Protein AF-A0A7S2P0Z4-F1 (afdb_monomer_lite)

Organism: NCBI:txid163516

Structure (mmCIF, N/CA/C/O backbone):
data_AF-A0A7S2P0Z4-F1
#
_entry.id   AF-A0A7S2P0Z4-F1
#
loop_
_atom_site.group_PDB
_atom_site.id
_atom_site.type_symbol
_atom_site.label_atom_id
_atom_site.label_alt_id
_atom_site.label_comp_id
_atom_site.label_asym_id
_atom_site.label_entity_id
_atom_site.label_seq_id
_atom_site.pdbx_PDB_ins_code
_atom_site.Cartn_x
_atom_site.Cartn_y
_atom_site.Cartn_z
_atom_site.occupancy
_atom_site.B_iso_or_equiv
_atom_site.auth_seq_id
_atom_site.auth_comp_id
_atom_site.auth_asym_id
_atom_site.auth_atom_id
_atom_site.pdbx_PDB_model_num
ATOM 1 N N . MET A 1 1 ? -5.484 -14.847 6.569 1.00 84.19 1 MET A N 1
ATOM 2 C CA . MET A 1 1 ? -6.633 -14.660 7.481 1.00 84.19 1 MET A CA 1
ATOM 3 C C . MET A 1 1 ? -6.678 -13.202 7.911 1.00 84.19 1 MET A C 1
ATOM 5 O O . MET A 1 1 ? -5.611 -12.625 8.098 1.00 84.19 1 MET A O 1
ATOM 9 N N . ALA A 1 2 ? -7.870 -12.618 8.028 1.00 92.75 2 ALA A N 1
ATOM 10 C CA . ALA A 1 2 ? -8.058 -11.253 8.511 1.00 92.75 2 ALA A CA 1
ATOM 11 C C . ALA A 1 2 ? -9.216 -11.198 9.518 1.00 92.75 2 ALA A C 1
ATOM 13 O O . ALA A 1 2 ? -10.184 -11.947 9.374 1.00 92.75 2 ALA A O 1
ATOM 14 N N . LEU A 1 3 ? -9.102 -10.327 10.520 1.00 95.56 3 LEU A N 1
ATOM 15 C CA . LEU A 1 3 ? -10.166 -9.984 11.459 1.00 95.56 3 LEU A CA 1
ATOM 16 C C . LEU A 1 3 ? -10.700 -8.593 11.110 1.00 95.56 3 LEU A C 1
ATOM 18 O O . LEU A 1 3 ? -9.926 -7.640 11.036 1.00 95.56 3 LEU A O 1
ATOM 22 N N . VAL A 1 4 ? -12.018 -8.482 10.941 1.00 97.56 4 VAL A N 1
ATOM 23 C CA . VAL A 1 4 ? -12.697 -7.206 10.687 1.00 97.56 4 VAL A CA 1
ATOM 24 C C . VAL A 1 4 ? -13.543 -6.841 11.905 1.00 97.56 4 VAL A C 1
ATOM 26 O O . VAL A 1 4 ? -14.439 -7.589 12.294 1.00 97.56 4 VAL A O 1
ATOM 29 N N . CYS A 1 5 ? -13.237 -5.705 12.525 1.00 97.38 5 CYS A N 1
ATOM 30 C CA . CYS A 1 5 ? -13.915 -5.180 13.704 1.00 97.38 5 CYS A CA 1
ATOM 31 C C . CYS A 1 5 ? -14.818 -4.008 13.304 1.00 97.38 5 CYS A C 1
ATOM 33 O O . CYS A 1 5 ? -14.330 -2.999 12.806 1.00 97.38 5 CYS A O 1
ATOM 35 N N . ILE A 1 6 ? -16.128 -4.144 13.506 1.00 97.94 6 ILE A N 1
ATOM 36 C CA . ILE A 1 6 ? -17.128 -3.183 13.017 1.00 97.94 6 ILE A CA 1
ATOM 37 C C . ILE A 1 6 ? -17.839 -2.541 14.207 1.00 97.94 6 ILE A C 1
ATOM 39 O O . ILE A 1 6 ? -18.340 -3.268 15.071 1.00 97.94 6 ILE A O 1
ATOM 43 N N . ASP A 1 7 ? -17.868 -1.206 14.241 1.00 96.94 7 ASP A N 1
ATOM 44 C CA . ASP A 1 7 ? -18.633 -0.379 15.188 1.00 96.94 7 ASP A CA 1
ATOM 45 C C . ASP A 1 7 ? -18.468 -0.814 16.660 1.00 96.94 7 ASP A C 1
ATOM 47 O O . ASP A 1 7 ? -19.430 -0.964 17.420 1.00 96.94 7 ASP A O 1
ATOM 51 N N . ARG A 1 8 ? -17.219 -1.073 17.078 1.00 97.06 8 ARG A N 1
ATOM 52 C CA . ARG A 1 8 ? -16.876 -1.420 18.469 1.00 97.06 8 ARG A CA 1
ATOM 53 C C . ARG A 1 8 ? -16.248 -0.244 19.211 1.00 97.06 8 ARG A C 1
ATOM 55 O O . ARG A 1 8 ? -15.557 0.551 18.580 1.00 97.06 8 ARG A O 1
ATOM 62 N N . PRO A 1 9 ? -16.405 -0.158 20.547 1.00 96.44 9 PRO A N 1
ATOM 63 C CA . PRO A 1 9 ? -15.691 0.833 21.347 1.00 96.44 9 PRO A CA 1
ATOM 64 C C . PRO A 1 9 ? -14.183 0.774 21.096 1.00 96.44 9 PRO A C 1
ATOM 66 O O . PRO A 1 9 ? -13.626 -0.314 20.937 1.00 96.44 9 PRO A O 1
ATOM 69 N N . GLU A 1 10 ? -13.522 1.929 21.116 1.00 95.00 10 GLU A N 1
ATOM 70 C CA . GLU A 1 10 ? -12.085 2.064 20.837 1.00 95.00 10 GLU A CA 1
ATOM 71 C C . GLU A 1 10 ? -11.228 1.106 21.675 1.00 95.00 10 GLU A C 1
ATOM 73 O O . GLU A 1 10 ? -10.423 0.365 21.120 1.00 95.00 10 GLU A O 1
ATOM 78 N N . ALA A 1 11 ? -11.518 0.977 22.974 1.00 97.12 11 ALA A N 1
ATOM 79 C CA . ALA A 1 11 ? -10.828 0.034 23.859 1.00 97.12 11 ALA A CA 1
ATOM 80 C C . ALA A 1 11 ? -10.893 -1.431 23.372 1.00 97.12 11 ALA A C 1
ATOM 82 O O . ALA A 1 11 ? -9.949 -2.201 23.539 1.00 97.12 11 ALA A O 1
ATOM 83 N N . THR A 1 12 ? -12.004 -1.843 22.751 1.00 97.31 12 THR A N 1
ATOM 84 C CA . THR A 1 12 ? -12.122 -3.181 22.148 1.00 97.31 12 THR A CA 1
ATOM 85 C C . THR A 1 12 ? -11.328 -3.279 20.849 1.00 97.31 12 THR A C 1
ATOM 87 O O . THR A 1 12 ? -10.723 -4.318 20.591 1.00 97.31 12 THR A O 1
ATOM 90 N N . GLN A 1 13 ? -11.303 -2.220 20.035 1.00 97.38 13 GLN A N 1
ATOM 91 C CA . GLN A 1 13 ? -10.514 -2.192 18.802 1.00 97.38 13 GLN A CA 1
ATOM 92 C C . GLN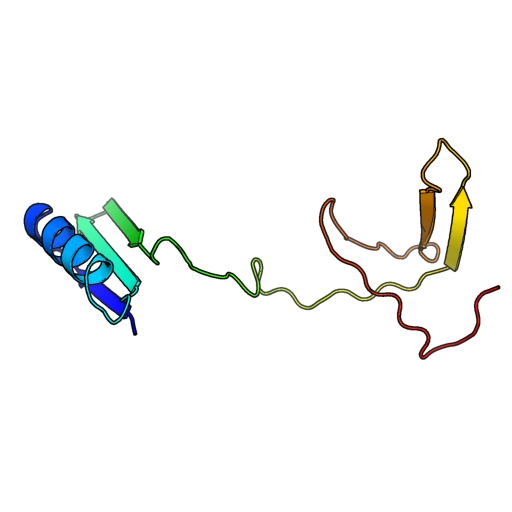 A 1 13 ? -9.013 -2.310 19.104 1.00 97.38 13 GLN A C 1
ATOM 94 O O . GLN A 1 13 ? -8.335 -3.132 18.490 1.00 97.38 13 GLN A O 1
ATOM 99 N N . GLU A 1 14 ? -8.514 -1.567 20.095 1.00 95.94 14 GLU A N 1
ATOM 100 C CA . GLU 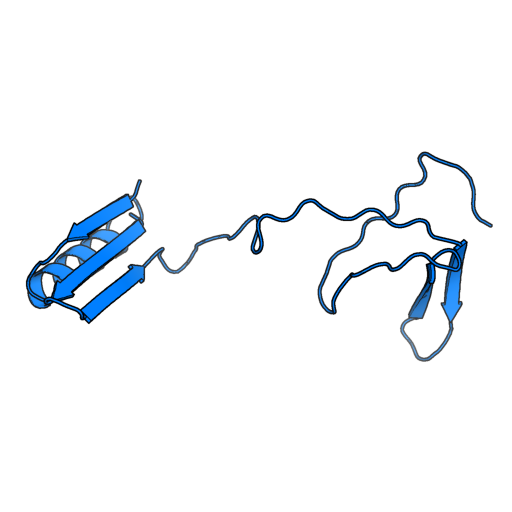A 1 14 ? -7.117 -1.617 20.541 1.00 95.94 14 GLU A CA 1
ATOM 101 C C . GLU A 1 14 ? -6.736 -2.996 21.084 1.00 95.94 14 GLU A C 1
ATOM 103 O O . GLU A 1 14 ? -5.709 -3.560 20.691 1.00 95.94 14 GLU A O 1
ATOM 108 N N . LEU A 1 15 ? -7.589 -3.579 21.936 1.00 95.94 15 LEU A N 1
ATOM 109 C CA . LEU A 1 15 ? -7.385 -4.926 22.459 1.00 95.94 15 LEU A CA 1
ATOM 110 C C . LEU A 1 15 ? -7.295 -5.943 21.316 1.00 95.94 15 LEU A C 1
ATOM 112 O O . LEU A 1 15 ? -6.321 -6.690 21.240 1.00 95.94 15 LEU A O 1
ATOM 116 N N . LEU A 1 16 ? -8.269 -5.952 20.402 1.00 95.06 16 LEU A N 1
ATOM 117 C CA . LEU A 1 16 ? -8.291 -6.901 19.286 1.00 95.06 16 LEU A CA 1
ATOM 118 C C . LEU A 1 16 ? -7.100 -6.705 18.343 1.00 95.06 16 LEU A C 1
ATOM 120 O O . LEU A 1 16 ? -6.490 -7.694 17.940 1.00 95.06 16 LEU A O 1
ATOM 124 N N . SER A 1 17 ? -6.723 -5.460 18.046 1.00 94.94 17 SER A N 1
ATOM 125 C CA . SER A 1 17 ? -5.539 -5.146 17.242 1.00 94.94 17 SER A CA 1
ATOM 126 C C . SER A 1 17 ? -4.257 -5.663 17.909 1.00 94.94 17 SER A C 1
ATOM 128 O O . SER A 1 17 ? -3.453 -6.333 17.261 1.00 94.94 17 SER A O 1
ATOM 130 N N . SER A 1 18 ? -4.089 -5.459 19.223 1.00 93.69 18 SER A N 1
ATOM 131 C CA . SER A 1 18 ? -2.924 -5.977 19.958 1.00 93.69 18 SER A CA 1
ATOM 132 C C . SER A 1 18 ? -2.858 -7.509 19.967 1.00 93.69 18 SER A C 1
ATOM 134 O O . SER A 1 18 ? -1.795 -8.080 19.729 1.00 93.69 18 SER A O 1
ATOM 136 N N . VAL A 1 19 ? -3.996 -8.185 20.154 1.00 93.25 19 VAL A N 1
ATOM 137 C CA . VAL A 1 19 ? -4.081 -9.650 20.110 1.00 93.25 19 VAL A CA 1
ATOM 138 C C . VAL A 1 19 ? -3.740 -10.174 18.714 1.00 93.25 19 VAL A C 1
ATOM 140 O O . VAL A 1 19 ? -3.005 -11.153 18.599 1.00 93.25 19 VAL A O 1
ATOM 143 N N . CYS A 1 20 ? -4.211 -9.510 17.653 1.00 93.38 20 CYS A N 1
ATOM 144 C CA . CYS A 1 20 ? -3.887 -9.876 16.271 1.00 93.38 20 CYS A CA 1
ATOM 145 C C . CYS A 1 20 ? -2.383 -9.765 15.967 1.00 93.38 20 CYS A C 1
ATOM 147 O O . CYS A 1 20 ? -1.849 -10.626 15.265 1.00 93.38 20 CYS A O 1
ATOM 149 N N . ARG A 1 21 ? -1.696 -8.761 16.538 1.00 88.94 21 ARG A N 1
ATOM 150 C CA . ARG A 1 21 ? -0.239 -8.570 16.407 1.00 88.94 21 ARG A CA 1
ATOM 151 C C . ARG A 1 21 ? 0.587 -9.595 17.186 1.00 88.94 21 ARG A C 1
ATOM 153 O O . ARG A 1 21 ? 1.597 -10.067 16.676 1.00 88.94 21 ARG A O 1
ATOM 160 N N . CYS A 1 22 ? 0.184 -9.917 18.416 1.00 85.00 22 CYS A N 1
ATOM 161 C CA . CYS A 1 22 ? 0.960 -10.774 19.323 1.00 85.00 22 CYS A CA 1
ATOM 162 C C . CYS A 1 22 ? 0.792 -12.278 19.065 1.00 85.00 22 CYS A C 1
ATOM 164 O O . CYS A 1 22 ? 1.554 -13.081 19.606 1.00 85.00 22 CYS A O 1
ATOM 166 N N . ASN A 1 23 ? -0.223 -12.685 18.302 1.00 73.38 23 ASN A N 1
ATOM 167 C CA . ASN A 1 23 ? -0.478 -14.096 18.055 1.00 73.38 23 ASN A CA 1
ATOM 168 C C . ASN A 1 23 ? 0.625 -14.716 17.176 1.00 73.38 23 ASN A C 1
ATOM 170 O O . ASN A 1 23 ? 1.152 -14.079 16.266 1.00 73.38 23 ASN A O 1
ATOM 174 N N . SER A 1 24 ? 0.936 -15.994 17.410 1.00 67.75 24 SER A N 1
ATOM 175 C CA . SER A 1 24 ? 1.904 -16.764 16.609 1.00 67.75 24 SER A CA 1
ATOM 176 C C . SER A 1 24 ? 1.528 -16.818 15.127 1.00 67.75 24 SER A C 1
ATOM 178 O O . SER A 1 24 ? 2.386 -16.944 14.256 1.00 67.75 24 SER A O 1
ATOM 180 N N . HIS A 1 25 ? 0.237 -16.671 14.846 1.00 66.62 25 HIS A N 1
ATOM 181 C CA . HIS A 1 25 ? -0.309 -16.473 13.518 1.00 66.62 25 HIS A CA 1
ATOM 182 C C . HIS A 1 25 ? -0.600 -14.979 13.379 1.00 66.62 25 HIS A C 1
ATOM 184 O O . HIS A 1 25 ? -1.621 -14.521 13.883 1.00 66.62 25 HIS A O 1
ATOM 190 N N . LYS A 1 26 ? 0.299 -14.215 12.745 1.00 80.38 26 LYS A N 1
ATOM 191 C CA . LYS A 1 26 ? 0.107 -12.778 12.485 1.00 80.38 26 LYS A CA 1
ATOM 192 C C . LYS A 1 26 ? -1.207 -12.579 11.712 1.00 80.38 26 LYS A C 1
ATOM 194 O O . LYS A 1 26 ? -1.288 -12.907 10.526 1.00 80.38 26 LYS A O 1
ATOM 199 N N . VAL A 1 27 ? -2.259 -12.113 12.388 1.00 93.31 27 VAL A N 1
ATOM 200 C CA . VAL A 1 27 ? -3.578 -11.894 11.773 1.00 93.31 27 VAL A CA 1
ATOM 201 C C . VAL A 1 27 ? -3.666 -10.443 11.321 1.00 93.31 27 VAL A C 1
ATOM 203 O O . VAL A 1 27 ? -3.404 -9.535 12.101 1.00 93.31 27 VAL A O 1
ATOM 206 N N . LYS A 1 28 ? -4.070 -10.221 10.068 1.00 95.25 28 LYS A N 1
ATOM 207 C CA . LYS A 1 28 ? -4.330 -8.875 9.541 1.00 95.25 28 LYS A CA 1
ATOM 208 C C . LYS A 1 28 ? -5.584 -8.315 10.213 1.00 95.25 28 LYS A C 1
ATOM 210 O O . LYS A 1 28 ? -6.598 -9.012 10.274 1.00 95.25 28 LYS A O 1
ATOM 215 N N . PHE A 1 29 ? -5.538 -7.085 10.694 1.00 96.69 29 PHE A N 1
ATOM 216 C CA . PHE A 1 29 ? -6.644 -6.437 11.384 1.00 96.69 29 PHE A CA 1
ATOM 217 C C . PHE A 1 29 ? -7.163 -5.249 10.578 1.00 96.69 29 PHE A C 1
ATOM 219 O O . PHE A 1 29 ? -6.390 -4.446 10.063 1.00 96.69 29 PHE A O 1
ATOM 226 N N . VAL A 1 30 ? -8.484 -5.128 10.492 1.00 98.12 30 VAL A N 1
ATOM 227 C CA . VAL A 1 30 ? -9.159 -3.946 9.955 1.00 98.12 30 VAL A CA 1
ATOM 228 C C . VAL A 1 30 ? -10.237 -3.542 10.947 1.00 98.12 30 VAL A C 1
ATOM 230 O O . VAL A 1 30 ? -11.032 -4.389 11.357 1.00 98.12 30 VAL A O 1
ATOM 233 N N . SER A 1 31 ? -10.295 -2.268 11.324 1.00 97.94 31 SER A N 1
ATOM 234 C CA . SER A 1 31 ? -11.459 -1.718 12.013 1.00 97.94 31 SER A CA 1
ATOM 235 C C . SER A 1 31 ? -12.172 -0.685 11.160 1.00 97.94 31 SER A C 1
ATOM 237 O O . SER A 1 31 ? -11.555 0.086 10.427 1.00 97.94 31 SER A O 1
ATOM 239 N N . VAL A 1 32 ? -13.498 -0.709 11.236 1.00 97.88 32 VAL A N 1
ATOM 240 C CA . VAL A 1 32 ? -14.378 0.220 10.536 1.00 97.88 32 VAL A CA 1
ATOM 241 C C . VAL A 1 32 ? -15.394 0.739 11.536 1.00 97.88 32 VAL A C 1
ATOM 243 O O . VAL A 1 32 ? -15.960 -0.028 12.317 1.00 97.88 32 VAL A O 1
ATOM 246 N N . GLU A 1 33 ? -15.621 2.044 11.507 1.00 97.19 33 GLU A N 1
ATOM 247 C CA . GLU A 1 33 ? -16.664 2.689 12.289 1.00 97.19 33 GLU A CA 1
ATOM 248 C C . GLU A 1 33 ? -17.472 3.630 11.406 1.00 97.19 33 GLU A C 1
ATOM 250 O O . GLU A 1 33 ? -16.908 4.386 10.611 1.00 97.19 33 GLU A O 1
ATOM 255 N N . THR A 1 34 ? -18.789 3.597 11.573 1.00 96.12 34 THR A N 1
ATOM 256 C CA . THR A 1 34 ? -19.735 4.488 10.908 1.00 96.12 34 THR A CA 1
ATOM 257 C C . THR A 1 34 ? -20.553 5.256 11.944 1.00 96.12 34 THR A C 1
ATOM 259 O O . THR A 1 34 ? -21.046 4.703 12.921 1.00 96.12 34 THR A O 1
ATOM 262 N N . GLN A 1 35 ? -20.680 6.566 11.748 1.00 93.44 35 GLN A N 1
ATOM 263 C CA . GLN A 1 35 ? -21.411 7.484 12.623 1.00 93.44 35 GLN A CA 1
ATOM 264 C C . GLN A 1 35 ? -22.230 8.443 11.748 1.00 93.44 35 GLN A C 1
ATOM 266 O O . GLN A 1 35 ? -21.824 9.570 11.451 1.00 93.44 35 GLN A O 1
ATOM 271 N N . GLY A 1 36 ? -23.389 7.974 11.276 1.00 95.12 36 GLY A N 1
ATOM 272 C CA . GLY A 1 36 ? -24.247 8.730 10.360 1.00 95.12 36 GLY A CA 1
ATOM 273 C C . GLY A 1 36 ? -23.566 8.981 9.010 1.00 95.12 36 GLY A C 1
ATOM 274 O O . GLY A 1 36 ? -23.339 8.045 8.253 1.00 95.12 36 GLY A O 1
ATOM 275 N N . LEU A 1 37 ? -23.257 10.247 8.704 1.00 96.25 37 LEU A N 1
ATOM 276 C CA . LEU A 1 37 ? -22.550 10.644 7.473 1.00 96.25 37 LEU A CA 1
ATOM 277 C C . LEU A 1 37 ? -21.025 10.495 7.568 1.00 96.25 37 LEU A C 1
ATOM 279 O O . LEU A 1 37 ? -20.332 10.645 6.564 1.00 96.25 37 LEU A O 1
ATOM 283 N N . TYR A 1 38 ? -20.502 10.245 8.766 1.00 96.88 38 TYR A N 1
ATOM 284 C CA . TYR A 1 38 ? -19.074 10.097 9.004 1.00 96.88 38 TYR A CA 1
ATOM 285 C C . TYR A 1 38 ? -18.699 8.624 9.094 1.00 96.88 38 TYR A C 1
ATOM 287 O O . TYR A 1 38 ? -19.490 7.783 9.521 1.00 96.88 38 TYR A O 1
ATOM 295 N N . GLY A 1 39 ? -17.455 8.320 8.747 1.00 96.12 39 GLY A N 1
ATOM 296 C CA . GLY A 1 39 ? -16.876 7.011 8.977 1.00 96.12 39 GLY A CA 1
ATOM 297 C C . GLY A 1 39 ? -15.361 7.082 9.037 1.00 96.12 39 GLY A C 1
ATOM 298 O O . GLY A 1 39 ? -14.751 8.031 8.541 1.00 96.12 39 GLY A O 1
ATOM 299 N N . ARG A 1 40 ? -14.759 6.075 9.662 1.00 96.44 40 ARG A N 1
ATOM 300 C CA . ARG A 1 40 ? -13.310 5.877 9.676 1.00 96.44 40 ARG A CA 1
ATOM 301 C C . ARG A 1 40 ? -12.975 4.418 9.422 1.00 96.44 40 ARG A C 1
ATOM 303 O O . ARG A 1 40 ? -13.720 3.522 9.814 1.00 96.44 40 ARG A O 1
ATOM 310 N N . ILE A 1 41 ? -11.829 4.207 8.789 1.00 97.88 41 ILE A N 1
ATOM 311 C CA . ILE A 1 41 ? -11.222 2.896 8.589 1.00 97.88 41 ILE A CA 1
ATOM 312 C C . ILE A 1 41 ? -9.789 2.933 9.107 1.00 97.88 41 ILE A C 1
ATOM 314 O O . ILE A 1 41 ? -9.080 3.923 8.930 1.00 97.88 41 ILE A O 1
ATOM 318 N N . PHE A 1 42 ? -9.375 1.851 9.750 1.00 97.50 42 PHE A N 1
ATOM 319 C CA . PHE A 1 42 ? -8.005 1.616 10.169 1.00 97.50 42 PHE A CA 1
ATOM 320 C C . PHE A 1 42 ? -7.578 0.216 9.731 1.00 97.50 42 PHE A C 1
ATOM 322 O O . PHE A 1 42 ? -8.337 -0.743 9.871 1.00 97.50 42 PHE A O 1
ATOM 329 N N . CYS A 1 43 ? -6.353 0.104 9.224 1.00 96.50 43 CYS A N 1
ATOM 330 C CA . CYS A 1 43 ? -5.762 -1.148 8.770 1.00 96.50 43 CYS A CA 1
ATOM 331 C C . CYS A 1 43 ? -4.435 -1.376 9.494 1.00 96.50 43 CYS A C 1
ATOM 333 O O . CYS A 1 43 ? -3.572 -0.502 9.508 1.00 96.50 43 CYS A O 1
ATOM 335 N N . ASP A 1 44 ? -4.263 -2.573 10.041 1.00 95.31 44 ASP A N 1
ATOM 336 C CA . ASP A 1 44 ? -3.002 -3.064 10.582 1.00 95.31 44 ASP A CA 1
ATOM 337 C C . ASP A 1 44 ? -2.704 -4.435 9.981 1.00 95.31 44 ASP A C 1
ATOM 339 O O . ASP A 1 44 ? -3.306 -5.451 10.339 1.00 95.31 44 ASP A O 1
ATOM 343 N N . PHE A 1 45 ? -1.776 -4.461 9.031 1.00 94.75 45 PHE A N 1
ATOM 344 C CA . PHE A 1 45 ? -1.361 -5.688 8.358 1.00 94.75 45 PHE A CA 1
ATOM 345 C C . PHE A 1 45 ? -0.082 -6.293 8.953 1.00 94.75 45 PHE A C 1
ATOM 347 O O . PHE A 1 45 ? 0.424 -7.283 8.425 1.00 94.75 45 PHE A O 1
ATOM 354 N N . GLY A 1 46 ? 0.384 -5.755 10.086 1.00 91.19 46 GLY A N 1
ATOM 355 C CA . GLY A 1 46 ? 1.636 -6.124 10.731 1.00 91.19 46 GLY A CA 1
ATOM 356 C C . GLY A 1 46 ? 2.849 -5.380 10.168 1.00 91.19 46 GLY A C 1
ATOM 357 O O . GLY A 1 46 ? 2.751 -4.608 9.219 1.00 91.19 46 GLY A O 1
ATOM 358 N N . SER A 1 47 ? 4.013 -5.627 10.776 1.00 89.50 47 SER A N 1
ATOM 359 C CA . SER A 1 47 ? 5.295 -5.033 10.365 1.00 89.50 47 SER A CA 1
ATOM 360 C C . SER A 1 47 ? 5.835 -5.588 9.049 1.00 89.50 47 SER A C 1
ATOM 362 O O . SER A 1 47 ? 6.583 -4.902 8.364 1.00 89.50 47 SER A O 1
ATOM 364 N N . ASP A 1 48 ? 5.467 -6.827 8.716 1.00 88.88 48 ASP A N 1
ATOM 365 C CA . ASP A 1 48 ? 5.981 -7.557 7.559 1.00 88.88 48 ASP A CA 1
ATOM 366 C C . ASP A 1 48 ? 4.810 -7.890 6.635 1.00 88.88 48 ASP A C 1
ATOM 368 O O . ASP A 1 48 ? 4.169 -8.939 6.760 1.00 88.88 48 ASP A O 1
ATOM 372 N N . TYR A 1 49 ? 4.503 -6.956 5.740 1.00 90.44 49 TYR A N 1
ATOM 373 C CA . TYR A 1 49 ? 3.475 -7.108 4.722 1.00 90.44 49 TYR A CA 1
ATOM 374 C C . TYR A 1 49 ? 4.044 -6.718 3.363 1.00 90.44 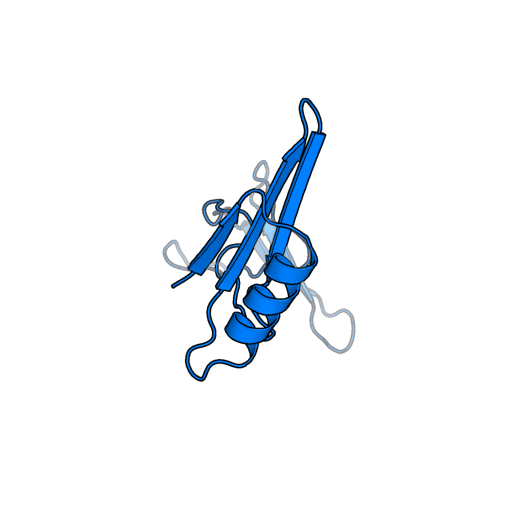49 TYR A C 1
ATOM 376 O O . TYR A 1 49 ? 4.521 -5.601 3.186 1.00 90.44 49 TYR A O 1
ATOM 384 N N . GLU A 1 50 ? 3.981 -7.639 2.410 1.00 92.94 50 GLU A N 1
ATOM 385 C CA . GLU A 1 50 ? 4.451 -7.418 1.047 1.00 92.94 50 GLU A CA 1
ATOM 386 C C . GLU A 1 50 ? 3.270 -7.045 0.147 1.00 92.94 50 GLU A C 1
ATOM 388 O O . GLU A 1 50 ? 2.262 -7.759 0.093 1.00 92.94 50 GLU A O 1
ATOM 393 N N . VAL A 1 51 ? 3.399 -5.917 -0.551 1.00 93.75 51 VAL A N 1
ATOM 394 C CA . VAL A 1 51 ? 2.501 -5.532 -1.641 1.00 93.75 51 VAL A CA 1
ATOM 395 C C . VAL A 1 51 ? 3.124 -6.058 -2.930 1.00 93.75 51 VAL A C 1
ATOM 397 O O . VAL A 1 51 ? 4.226 -5.661 -3.285 1.00 93.75 51 VAL A O 1
ATOM 400 N N . GLN A 1 52 ? 2.448 -6.999 -3.590 1.00 92.31 52 GLN A N 1
ATOM 401 C CA . GLN A 1 52 ? 2.940 -7.584 -4.846 1.00 92.31 52 GLN A CA 1
ATOM 402 C C . GLN A 1 52 ? 2.622 -6.715 -6.062 1.00 92.31 52 GLN A C 1
ATOM 404 O O . GLN A 1 52 ? 3.317 -6.788 -7.069 1.00 92.31 52 GLN A O 1
ATOM 409 N N . ASP A 1 53 ? 1.551 -5.937 -5.958 1.00 92.38 53 ASP A N 1
ATOM 410 C CA . ASP A 1 53 ? 1.025 -5.075 -7.001 1.00 92.38 53 ASP A CA 1
ATOM 411 C C . ASP A 1 53 ? 0.382 -3.866 -6.313 1.00 92.38 53 ASP A C 1
ATOM 413 O O . ASP A 1 53 ? -0.490 -4.028 -5.450 1.00 92.38 53 ASP A O 1
ATOM 417 N N . GLU A 1 54 ? 0.897 -2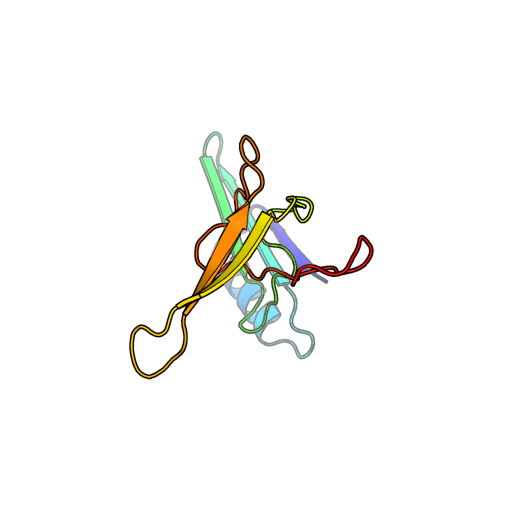.676 -6.610 1.00 90.88 54 GLU A N 1
ATOM 418 C CA . GLU A 1 54 ? 0.522 -1.430 -5.939 1.00 90.88 54 GLU A CA 1
ATOM 419 C C . GLU A 1 54 ? -0.645 -0.717 -6.629 1.00 90.88 54 GLU A C 1
ATOM 421 O O . GLU A 1 54 ? -1.396 -0.003 -5.959 1.00 90.88 54 GLU A O 1
ATOM 426 N N . ASP A 1 55 ? -0.812 -0.912 -7.939 1.00 89.06 55 ASP A N 1
ATOM 427 C CA . ASP A 1 55 ? -1.777 -0.173 -8.755 1.00 89.06 55 ASP A CA 1
ATOM 428 C C . ASP A 1 55 ? -2.825 -1.069 -9.434 1.00 89.06 55 ASP A C 1
ATOM 430 O O . ASP A 1 55 ? -3.906 -0.580 -9.772 1.00 89.06 55 ASP A O 1
ATOM 434 N N . GLY A 1 56 ? -2.579 -2.378 -9.550 1.00 90.81 56 GLY A N 1
ATOM 435 C CA . GLY A 1 56 ? -3.486 -3.317 -10.206 1.00 90.81 56 GLY A CA 1
ATOM 436 C C . GLY A 1 56 ? -3.499 -3.195 -11.730 1.00 90.81 56 GLY A C 1
ATOM 437 O O . GLY A 1 56 ? -4.372 -3.782 -12.380 1.00 90.81 56 GLY A O 1
ATOM 438 N N . GLU A 1 57 ? -2.589 -2.411 -12.309 1.00 88.44 57 GLU A N 1
ATOM 439 C CA . GLU A 1 57 ? -2.519 -2.180 -13.744 1.00 88.44 57 GLU A CA 1
ATOM 440 C C . GLU A 1 57 ? -1.703 -3.276 -14.438 1.00 88.44 57 GLU A C 1
ATOM 442 O O . GLU A 1 57 ? -0.779 -3.882 -13.894 1.00 88.44 57 GLU A O 1
ATOM 447 N N . ASN A 1 58 ? -2.032 -3.556 -15.700 1.00 87.19 58 ASN A N 1
ATOM 448 C CA . ASN A 1 58 ? -1.246 -4.525 -16.461 1.00 87.19 58 ASN A CA 1
ATOM 449 C C . ASN A 1 58 ? 0.141 -3.947 -16.792 1.00 87.19 58 ASN A C 1
ATOM 451 O O . ASN A 1 58 ? 0.220 -2.794 -17.233 1.00 87.19 58 ASN A O 1
ATOM 455 N N . PRO A 1 59 ? 1.221 -4.755 -16.724 1.00 87.06 59 PRO A N 1
ATOM 456 C CA . PRO A 1 59 ? 2.538 -4.326 -17.173 1.00 87.06 59 PRO A CA 1
ATOM 457 C C . PRO A 1 59 ? 2.489 -3.834 -18.620 1.00 87.06 59 PRO A C 1
ATOM 459 O O . PRO A 1 59 ? 2.061 -4.553 -19.533 1.00 87.06 59 PRO A O 1
ATOM 462 N N . ARG A 1 60 ? 2.928 -2.595 -18.834 1.00 85.75 60 ARG A N 1
ATOM 463 C CA . ARG A 1 60 ? 2.917 -1.971 -20.157 1.00 85.75 60 ARG A CA 1
ATOM 464 C C . ARG A 1 60 ? 4.032 -2.529 -21.032 1.00 85.75 60 ARG A C 1
ATOM 466 O O . ARG A 1 60 ? 5.095 -2.922 -20.555 1.00 85.75 60 ARG A O 1
ATOM 473 N N . LYS A 1 61 ? 3.781 -2.549 -22.340 1.00 88.56 61 LYS A N 1
ATOM 474 C CA . LYS A 1 61 ? 4.764 -2.918 -23.358 1.00 88.56 61 LYS A CA 1
ATOM 475 C C . LYS A 1 61 ? 4.891 -1.772 -24.345 1.00 88.56 61 LYS A C 1
ATOM 477 O O . LYS A 1 61 ? 3.886 -1.338 -24.898 1.00 88.56 61 LYS A O 1
ATOM 482 N N . THR A 1 62 ? 6.121 -1.344 -24.592 1.00 89.88 62 THR A N 1
ATOM 483 C CA . THR A 1 62 ? 6.435 -0.280 -25.549 1.00 89.88 62 THR A CA 1
ATOM 484 C C . THR A 1 62 ? 7.553 -0.754 -26.461 1.00 89.88 62 THR A C 1
ATOM 486 O O . THR A 1 62 ? 8.473 -1.448 -26.025 1.00 89.88 62 THR A O 1
ATOM 489 N N . LEU A 1 63 ? 7.461 -0.400 -27.741 1.00 89.12 63 LEU A N 1
ATOM 490 C CA . LEU A 1 63 ? 8.505 -0.705 -28.709 1.00 89.12 63 LEU A CA 1
ATOM 491 C C . LEU A 1 63 ? 9.691 0.246 -28.529 1.00 89.12 63 LEU A C 1
ATOM 493 O O . LEU A 1 63 ? 9.532 1.467 -28.460 1.00 89.12 63 LEU A O 1
ATOM 497 N N . VAL A 1 64 ? 10.885 -0.335 -28.487 1.00 89.69 64 VAL A N 1
ATOM 498 C CA . VAL A 1 64 ? 12.154 0.384 -28.354 1.00 89.69 64 VAL A CA 1
ATOM 499 C C . VAL A 1 64 ? 12.800 0.508 -29.730 1.00 89.69 64 VAL A C 1
ATOM 501 O O . VAL A 1 64 ? 12.856 -0.467 -30.476 1.00 89.69 64 VAL A O 1
ATOM 504 N N . GLU A 1 65 ? 13.271 1.707 -30.061 1.00 89.88 65 GLU A N 1
ATOM 505 C CA . GLU A 1 65 ? 14.006 2.001 -31.293 1.00 89.88 65 GLU A CA 1
ATOM 506 C C . GLU A 1 65 ? 15.509 1.768 -31.110 1.00 89.88 65 GLU A C 1
ATOM 508 O O . GLU A 1 65 ? 16.120 1.045 -31.895 1.00 89.88 65 GLU A O 1
ATOM 513 N N . SER A 1 66 ? 16.102 2.354 -30.064 1.00 87.81 66 SER A N 1
ATOM 514 C CA . SER A 1 66 ? 17.525 2.204 -29.756 1.00 87.81 66 SER A CA 1
ATOM 515 C C . SER A 1 66 ? 17.792 2.183 -28.253 1.00 87.81 66 SER A C 1
ATOM 517 O O . SER A 1 66 ? 17.022 2.706 -27.441 1.00 87.81 66 SER A O 1
ATOM 519 N N . VAL A 1 67 ? 18.901 1.545 -27.885 1.00 88.12 67 VAL A N 1
ATOM 520 C CA . VAL A 1 67 ? 19.450 1.540 -26.528 1.00 88.12 67 VAL A CA 1
ATOM 521 C C . VAL A 1 67 ? 20.924 1.897 -26.642 1.00 88.12 67 VAL A C 1
ATOM 523 O O . VAL A 1 67 ? 21.691 1.165 -27.261 1.00 88.12 67 VAL A O 1
ATOM 526 N N . GLU A 1 68 ? 21.316 3.024 -26.062 1.00 88.25 68 GLU A N 1
ATOM 527 C CA . GLU A 1 68 ? 22.656 3.588 -26.198 1.00 88.25 68 GLU A CA 1
ATOM 528 C C . GLU A 1 68 ? 23.311 3.744 -24.827 1.00 88.25 68 GLU A C 1
ATOM 530 O O . GLU A 1 68 ? 22.697 4.219 -23.871 1.00 88.25 68 GLU A O 1
ATOM 535 N N . MET A 1 69 ? 24.579 3.345 -24.733 1.00 85.06 69 MET A N 1
ATOM 536 C CA . MET A 1 69 ? 25.409 3.631 -23.567 1.00 85.06 69 MET A CA 1
ATOM 537 C C . MET A 1 69 ? 26.016 5.019 -23.731 1.00 85.06 69 MET A C 1
ATOM 539 O O . MET A 1 69 ? 26.804 5.247 -24.648 1.00 85.06 69 MET A O 1
ATOM 543 N N . VAL A 1 70 ? 25.688 5.924 -22.819 1.00 83.00 70 VAL A N 1
ATOM 544 C CA . VAL A 1 70 ? 26.326 7.233 -22.726 1.00 83.00 70 VAL A CA 1
ATOM 545 C C . VAL A 1 70 ? 27.333 7.182 -21.581 1.00 83.00 70 VAL A C 1
ATOM 547 O O . VAL A 1 70 ? 26.983 6.923 -20.427 1.00 83.00 70 VAL A O 1
ATOM 550 N N . GLU A 1 71 ? 28.609 7.394 -21.903 1.00 74.94 71 GLU A N 1
ATOM 551 C CA . GLU A 1 71 ? 29.671 7.535 -20.905 1.00 74.94 71 GLU A CA 1
ATOM 552 C C . GLU A 1 71 ? 29.619 8.936 -20.286 1.00 74.94 71 GLU A C 1
ATOM 554 O O . GLU A 1 71 ? 30.376 9.834 -20.650 1.00 74.94 71 GLU A O 1
ATOM 559 N N . GLU A 1 72 ? 28.710 9.121 -19.333 1.00 62.19 72 GLU A N 1
ATOM 560 C CA . GLU A 1 72 ? 28.721 10.257 -18.416 1.00 62.19 72 GLU A CA 1
ATOM 561 C C . GLU A 1 72 ? 28.949 9.736 -16.991 1.00 62.19 72 GLU A C 1
ATOM 563 O O . GLU A 1 72 ? 28.120 9.032 -16.419 1.00 62.19 72 GLU A O 1
ATOM 568 N N . ASP A 1 73 ? 30.117 10.070 -16.433 1.00 59.97 73 ASP A N 1
ATOM 569 C CA . ASP A 1 73 ? 30.627 9.613 -15.135 1.00 59.97 73 ASP A CA 1
ATOM 570 C C . ASP A 1 73 ? 30.808 8.084 -14.969 1.00 59.97 73 ASP A C 1
ATOM 572 O O . ASP A 1 73 ? 30.587 7.274 -15.864 1.00 59.97 73 ASP A O 1
ATOM 576 N N . LYS A 1 74 ? 31.341 7.674 -13.805 1.00 56.84 74 LYS A N 1
ATOM 577 C CA . LYS A 1 74 ? 31.847 6.315 -13.491 1.00 56.84 74 LYS A CA 1
ATOM 578 C C . LYS A 1 74 ? 30.822 5.169 -13.606 1.00 56.84 74 LYS A C 1
ATOM 580 O O . LYS A 1 74 ? 31.190 4.020 -13.372 1.00 56.84 74 LYS A O 1
ATOM 585 N N . TRP A 1 75 ? 29.568 5.466 -13.925 1.00 60.72 75 TRP A N 1
ATOM 586 C CA . TRP A 1 75 ? 28.474 4.510 -14.041 1.00 60.72 75 TRP A CA 1
ATOM 587 C C . TRP A 1 75 ? 27.798 4.772 -15.383 1.00 60.72 75 TRP A C 1
ATOM 589 O O . TRP A 1 75 ? 27.019 5.709 -15.490 1.00 60.72 75 TRP A O 1
ATOM 599 N N . GLY A 1 76 ? 28.141 3.989 -16.410 1.00 66.94 76 GLY A N 1
ATOM 600 C CA . GLY A 1 76 ? 27.600 4.184 -17.756 1.00 66.94 76 GLY A CA 1
ATOM 601 C C . GLY A 1 76 ? 26.072 4.269 -17.735 1.00 66.94 76 GLY A C 1
ATOM 602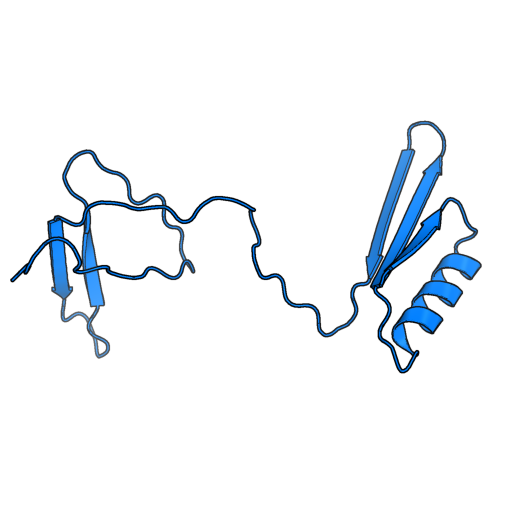 O O . GLY A 1 76 ? 25.405 3.373 -17.213 1.00 66.94 76 GLY A O 1
ATOM 603 N N . LEU A 1 77 ? 25.533 5.363 -18.270 1.00 81.50 77 LEU A N 1
ATOM 604 C CA . LEU A 1 77 ? 24.101 5.616 -18.336 1.00 81.50 77 LEU A CA 1
ATOM 605 C C . LEU A 1 77 ? 23.532 4.913 -19.573 1.00 81.50 77 LEU A C 1
ATOM 607 O O . LEU A 1 77 ? 24.077 5.040 -20.666 1.00 81.50 77 LEU A O 1
ATOM 611 N N . LEU A 1 78 ? 22.422 4.197 -19.412 1.00 86.12 78 LEU A N 1
ATOM 612 C CA . LEU A 1 78 ? 21.651 3.652 -20.528 1.00 86.12 78 LEU A CA 1
ATOM 613 C C . LEU A 1 78 ? 20.574 4.656 -20.933 1.00 86.12 78 LEU A C 1
ATOM 615 O O . LEU A 1 78 ? 19.684 4.967 -20.140 1.00 86.12 78 LEU A O 1
ATOM 619 N N . VAL A 1 79 ? 20.630 5.131 -22.173 1.00 89.38 79 VAL A N 1
ATOM 620 C CA . VAL A 1 79 ? 19.571 5.929 -22.792 1.00 89.38 79 VAL A CA 1
ATOM 621 C C . VAL A 1 79 ? 18.748 5.014 -23.690 1.00 89.38 79 VAL A C 1
ATOM 623 O O . VAL A 1 79 ? 19.275 4.369 -24.591 1.00 89.38 79 VAL A O 1
ATOM 626 N N . VAL A 1 80 ? 17.446 4.941 -23.429 1.00 90.31 80 VAL A N 1
ATOM 627 C CA . VAL A 1 80 ? 16.505 4.085 -24.161 1.00 90.31 80 VAL A CA 1
ATOM 628 C C . VAL A 1 80 ? 15.556 4.986 -24.934 1.00 90.31 80 VAL A C 1
ATOM 630 O O . VAL A 1 80 ? 14.813 5.765 -24.333 1.00 90.31 80 VAL A O 1
ATOM 633 N N . LYS A 1 81 ? 15.568 4.883 -26.262 1.00 90.81 81 LYS A N 1
ATOM 634 C CA . LYS A 1 81 ? 14.670 5.635 -27.137 1.00 90.81 81 LYS A CA 1
ATOM 635 C C . LYS A 1 81 ? 13.506 4.744 -27.567 1.00 90.81 81 LYS A C 1
ATOM 637 O O . LYS A 1 81 ? 13.714 3.658 -28.102 1.00 90.81 81 LYS A O 1
ATOM 642 N N . CYS A 1 82 ? 12.276 5.192 -27.329 1.00 91.81 82 CYS A N 1
ATOM 643 C CA . CYS A 1 82 ? 11.076 4.535 -27.859 1.00 91.81 82 CYS A CA 1
ATOM 644 C C . CYS A 1 82 ? 10.875 4.896 -29.333 1.00 91.81 82 CYS A C 1
ATOM 646 O O . CYS A 1 82 ? 11.333 5.950 -29.770 1.00 91.81 82 CYS A O 1
ATOM 648 N N . VAL A 1 83 ? 10.161 4.049 -30.076 1.00 91.69 83 VAL A N 1
ATOM 649 C CA . VAL A 1 83 ? 9.771 4.350 -31.464 1.00 91.69 83 VAL A CA 1
ATOM 650 C C . VAL A 1 83 ? 8.977 5.661 -31.521 1.00 91.69 83 VAL A C 1
ATOM 652 O O . VAL A 1 83 ? 8.114 5.907 -30.677 1.00 91.69 83 VAL A O 1
ATOM 655 N N . ASP A 1 84 ? 9.258 6.505 -32.518 1.00 89.19 84 ASP A N 1
ATOM 656 C CA . ASP A 1 84 ? 8.587 7.798 -32.688 1.00 89.19 84 ASP A CA 1
ATOM 657 C C . ASP A 1 84 ? 7.050 7.653 -32.666 1.00 89.19 84 ASP A C 1
ATOM 659 O O . ASP A 1 84 ? 6.458 6.908 -33.447 1.00 89.19 84 ASP A O 1
ATOM 663 N N . GLY A 1 85 ? 6.397 8.403 -31.773 1.00 86.06 85 GLY A N 1
ATOM 664 C CA . GLY A 1 85 ? 4.941 8.384 -31.578 1.00 86.06 85 GLY A CA 1
ATOM 665 C C . GLY A 1 85 ? 4.455 7.473 -30.446 1.00 86.06 85 GLY A C 1
ATOM 666 O O . GLY A 1 85 ? 3.343 7.678 -29.958 1.00 86.06 85 GLY A O 1
ATOM 667 N N . GLU A 1 86 ? 5.287 6.546 -29.970 1.00 87.81 86 GLU A N 1
ATOM 668 C CA . GLU A 1 86 ? 4.998 5.699 -28.811 1.00 87.81 86 GLU A CA 1
ATOM 669 C C . GLU A 1 86 ? 5.460 6.367 -27.507 1.00 87.81 86 GLU A C 1
ATOM 671 O O . GLU A 1 86 ? 6.505 7.019 -27.446 1.00 87.81 86 GLU A O 1
ATOM 676 N N . ARG A 1 87 ? 4.685 6.192 -26.432 1.00 86.88 87 ARG A N 1
ATOM 677 C CA . ARG A 1 87 ? 5.063 6.632 -25.080 1.00 86.88 87 ARG A CA 1
ATOM 678 C C . ARG A 1 87 ? 5.338 5.416 -24.205 1.00 86.88 87 ARG A C 1
ATOM 680 O O . ARG A 1 87 ? 4.563 4.464 -24.211 1.00 86.88 87 ARG A O 1
ATOM 687 N N . HIS A 1 88 ? 6.434 5.458 -23.445 1.00 88.56 88 HIS A N 1
ATOM 688 C CA . HIS A 1 88 ? 6.768 4.388 -22.499 1.00 88.56 88 HIS A CA 1
ATOM 689 C C . HIS A 1 88 ? 5.840 4.367 -21.285 1.00 88.56 88 HIS A C 1
ATOM 691 O O . HIS A 1 88 ? 5.612 3.310 -20.710 1.00 88.56 88 HIS A O 1
ATOM 697 N N . ASP A 1 89 ? 5.352 5.536 -20.863 1.00 86.06 89 ASP A N 1
ATOM 698 C CA . ASP A 1 89 ? 4.547 5.750 -19.653 1.00 86.06 89 ASP A CA 1
ATOM 699 C C . ASP A 1 89 ? 5.131 5.153 -18.350 1.00 86.06 89 ASP A C 1
ATOM 701 O O . ASP A 1 89 ? 4.451 5.130 -17.330 1.00 86.06 89 ASP A O 1
ATOM 705 N N . VAL A 1 90 ? 6.402 4.731 -18.353 1.00 89.06 90 VAL A N 1
ATOM 706 C CA . VAL A 1 90 ? 7.156 4.387 -17.138 1.00 89.06 90 VAL A CA 1
ATOM 707 C C . VAL A 1 90 ? 7.480 5.617 -16.286 1.00 89.06 90 VAL A C 1
ATOM 709 O O . VAL A 1 90 ? 7.759 6.703 -16.809 1.00 89.06 90 VAL A O 1
ATOM 712 N N . SER A 1 91 ? 7.488 5.421 -14.972 1.00 88.75 91 SER A N 1
ATOM 713 C CA . SER A 1 91 ? 7.824 6.396 -13.939 1.00 88.75 91 SER A CA 1
ATOM 714 C C . SER A 1 91 ? 9.186 6.114 -13.300 1.00 88.75 91 SER A C 1
ATOM 716 O O . SER A 1 91 ? 9.796 5.055 -13.452 1.00 88.75 91 SER A O 1
ATOM 718 N N . LYS A 1 92 ? 9.710 7.100 -12.562 1.00 87.94 92 LYS A N 1
ATOM 719 C CA . LYS 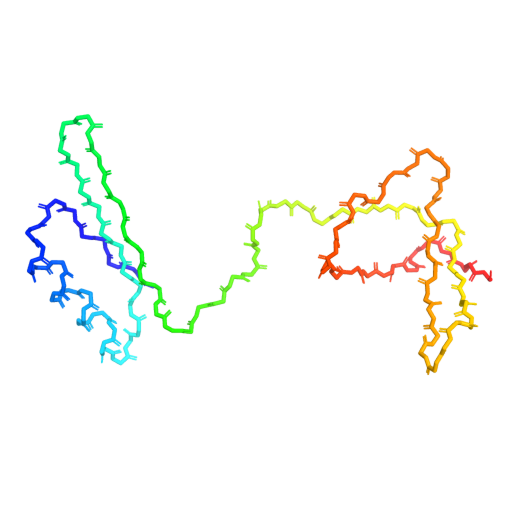A 1 92 ? 10.957 6.930 -11.809 1.00 87.94 92 LYS A CA 1
ATOM 720 C C . LYS A 1 92 ? 10.754 5.901 -10.693 1.00 87.94 92 LYS A C 1
ATOM 722 O O . LYS A 1 92 ? 10.003 6.167 -9.761 1.00 87.94 92 LYS A O 1
ATOM 727 N N . GLY A 1 93 ? 11.529 4.820 -10.734 1.00 87.31 93 GLY A N 1
ATOM 728 C CA . GLY A 1 93 ? 11.464 3.728 -9.756 1.00 87.31 93 GLY A CA 1
ATOM 729 C C . GLY A 1 93 ? 10.894 2.440 -10.342 1.00 87.31 93 GLY A C 1
ATOM 730 O O . GLY A 1 93 ? 11.132 1.378 -9.773 1.00 87.31 93 GLY A O 1
ATOM 731 N N . ASP A 1 94 ? 10.238 2.526 -11.500 1.00 88.94 94 ASP A N 1
ATOM 732 C CA . ASP A 1 94 ? 9.712 1.364 -12.203 1.00 88.94 94 ASP A CA 1
ATOM 733 C C . ASP A 1 94 ? 10.850 0.456 -12.670 1.00 88.94 94 ASP A C 1
ATOM 735 O O . ASP A 1 94 ? 11.911 0.904 -13.122 1.00 88.94 94 ASP A O 1
ATOM 739 N N . ILE A 1 95 ? 10.605 -0.849 -12.591 1.00 88.94 95 ILE A N 1
ATOM 740 C CA . ILE A 1 95 ? 11.514 -1.868 -13.101 1.00 88.94 95 ILE A CA 1
ATOM 741 C C . ILE A 1 95 ? 11.033 -2.264 -14.493 1.00 88.94 95 ILE A C 1
ATOM 743 O O . ILE A 1 95 ? 9.918 -2.753 -14.662 1.00 88.94 95 ILE A O 1
ATOM 747 N N . VAL A 1 96 ? 11.894 -2.081 -15.492 1.00 90.06 96 VAL A N 1
ATOM 748 C CA . VAL A 1 96 ? 11.624 -2.480 -16.877 1.00 90.06 96 VAL A CA 1
ATOM 749 C C . VAL A 1 96 ? 12.418 -3.727 -17.244 1.00 90.06 96 VAL A C 1
ATOM 751 O O . VAL A 1 96 ? 13.560 -3.905 -16.818 1.00 90.06 96 VAL A O 1
ATOM 754 N N . GLN A 1 97 ? 11.824 -4.584 -18.071 1.00 89.69 97 GLN A N 1
ATOM 755 C CA . GLN A 1 97 ? 12.492 -5.745 -18.647 1.00 89.69 97 GLN A CA 1
ATOM 756 C C . GLN A 1 97 ? 12.491 -5.622 -20.169 1.00 89.69 97 GLN A C 1
ATOM 758 O O . GLN A 1 97 ? 11.448 -5.406 -20.784 1.00 89.69 97 GLN A O 1
ATOM 763 N N . PHE A 1 98 ? 13.659 -5.805 -20.780 1.00 87.81 98 PHE A N 1
ATOM 764 C CA . PHE A 1 98 ? 13.779 -5.894 -22.230 1.00 87.81 98 PHE A CA 1
ATOM 765 C C . PHE A 1 98 ? 13.501 -7.329 -22.674 1.00 87.81 98 PHE A C 1
ATOM 767 O O . PHE A 1 98 ? 14.121 -8.271 -22.179 1.00 87.81 98 PHE A O 1
ATOM 774 N N . ASP A 1 99 ? 12.571 -7.492 -23.610 1.00 84.00 99 ASP A N 1
ATOM 775 C CA . ASP A 1 99 ? 12.284 -8.771 -24.252 1.00 84.00 99 ASP A CA 1
ATOM 776 C C . ASP A 1 99 ? 12.819 -8.754 -25.691 1.00 84.00 99 ASP A C 1
ATOM 778 O O . ASP A 1 99 ? 12.497 -7.868 -26.482 1.00 84.00 99 ASP A O 1
ATOM 782 N N . GLN A 1 100 ? 13.655 -9.739 -26.023 1.00 73.12 100 GLN A N 1
ATOM 783 C CA . GLN A 1 100 ? 14.298 -9.881 -27.332 1.00 73.12 100 GLN A CA 1
ATOM 784 C C . GLN A 1 100 ? 13.555 -10.861 -28.254 1.00 73.12 100 GLN A C 1
ATOM 786 O O . GLN A 1 100 ? 14.078 -11.272 -29.290 1.00 73.12 100 GLN A O 1
ATOM 791 N N . SER A 1 101 ? 12.322 -11.241 -27.919 1.00 63.31 101 SER A N 1
ATOM 792 C CA . SER A 1 101 ? 11.515 -12.178 -28.708 1.00 63.31 101 SER A CA 1
ATOM 793 C C . SER A 1 101 ? 11.172 -11.708 -30.143 1.00 63.31 101 SER A C 1
ATOM 795 O O . SER A 1 101 ? 10.593 -12.479 -30.905 1.00 63.31 101 SER A O 1
ATOM 797 N N . GLY A 1 102 ? 11.583 -10.497 -30.557 1.00 54.59 102 GLY A N 1
ATOM 798 C CA . GLY A 1 102 ? 11.303 -9.909 -31.877 1.00 54.59 102 GLY A CA 1
ATOM 799 C C . GLY A 1 102 ? 12.496 -9.583 -32.795 1.00 54.59 102 GLY A C 1
ATOM 800 O O . GLY A 1 102 ? 12.252 -9.228 -33.945 1.00 54.59 102 GLY A O 1
ATOM 801 N N . GLY A 1 103 ? 13.762 -9.695 -32.360 1.00 54.75 103 GLY A N 1
ATOM 802 C CA . GLY A 1 103 ? 14.920 -9.418 -33.236 1.00 54.75 103 GLY A CA 1
ATOM 803 C C . GLY A 1 103 ? 16.172 -8.840 -32.560 1.00 54.75 103 GLY A C 1
ATOM 804 O O . GLY A 1 103 ? 16.138 -8.390 -31.418 1.00 54.75 103 GLY A O 1
ATOM 805 N N . GLN A 1 104 ? 17.306 -8.883 -33.276 1.00 46.41 104 GLN A N 1
ATOM 806 C CA . GLN A 1 104 ? 18.586 -8.293 -32.855 1.00 46.41 104 GLN A CA 1
ATOM 807 C C . GLN A 1 104 ? 18.629 -6.796 -33.189 1.00 46.41 104 GLN A C 1
ATOM 809 O O . GLN A 1 104 ? 18.682 -6.437 -34.365 1.00 46.41 104 GLN A O 1
ATOM 814 N N . TYR A 1 105 ? 18.684 -5.946 -32.166 1.00 51.75 105 TYR A N 1
ATOM 815 C CA . TYR A 1 105 ? 19.065 -4.540 -32.303 1.00 51.75 105 TYR A CA 1
ATOM 816 C C . TYR A 1 105 ? 20.574 -4.437 -32.028 1.00 51.75 105 TYR A C 1
ATOM 818 O O . TYR A 1 105 ? 21.060 -5.027 -31.060 1.00 51.75 105 TYR A O 1
ATOM 826 N N . ARG A 1 106 ? 21.314 -3.818 -32.955 1.00 38.75 106 ARG A N 1
ATOM 827 C CA . ARG A 1 106 ? 22.773 -3.626 -32.906 1.00 38.75 106 ARG A CA 1
ATOM 828 C C . ARG A 1 106 ? 23.117 -2.265 -32.338 1.00 38.75 106 ARG A C 1
ATOM 830 O O . ARG A 1 106 ? 22.381 -1.319 -32.686 1.00 38.75 106 ARG A O 1
#

InterPro domains:
  IPR035985 Ubiquitin-activating enzyme-like [SSF69572] (4-98)

Radius of gyration: 23.86 Å; chains: 1; bounding box: 56×27×57 Å

Sequence (106 aa):
MALVCIDRPEATQELLSSVCRCNSHKVKFVSVETQGLYGRIFCDFGSDYEVQDEDGENPRKTLVESVEMVEEDKWGLLVVKCVDGERHDVSKGDIVQFDQSGGQYR

pLDDT: mean 86.97, std 12.36, range [38.75, 98.12]

Secondary structure (DSSP, 8-state):
-EEEEES--HHHHHHHHHHHHHSSS--EEEEEEEETTEEEEEEE--S----S-SS-PPPP---EEEEEEE--SSSPEEEEEEPTT------TT-------TT----

Foldseek 3Di:
DADEAEADPPVVLVVVQVCCAPDPNNHKYKYKYDDPVDIDIDTDSYPDDDDPDDDPDDQDDFAWDDWDFDPDPPDTDIDTHTDPPIDNPDDPPDDDDDDCPDHDDD